Protein AF-A0A397UNJ3-F1 (afdb_monomer_lite)

Foldseek 3Di:
DDDFDDDDDPVVQLPFAQDQDPVNVVVCVVCQPDDDPVCVPVPPDDDPDDPDCDDSVNSSRVCRSHDHPHGGNDDDDDDFPPPPVPDDDDPVVVVVSVVSRVVVVVVD

Organism: NCBI:txid44941

InterPro domains:
  IPR013882 DNA endonuclease activator Ctp1, C-terminal [PF08573] (3-93)
  IPR033316 DNA endonuclease RBBP8-like [PTHR15107] (3-93)

pLDDT: mean 77.99, std 14.72, range [38.94, 93.69]

Radius of gyration: 21.42 Å; chains: 1; bounding box: 48×36×55 Å

Sequence (108 aa):
IRFNEVVRKQSERRQLQGEDCRDCRRFYEITGPMPIPDTFGLNRGHGHTNQEEQSAEALMEARLQLTSRHRSRYSRAPTPPGFWRVGFPTSQELAETNEQSLQYEKSR

Secondary structure (DSSP, 8-state):
---------HHHHHTSEE---HHHHHHHHHH-SPPPGGGTTT--S----------HHHHHHHHHHHH-S-EESSPPPPPPTTTT--S---HHHHHHHHHHHHHHHHT-

Structure (mmCIF, N/CA/C/O backbone):
data_AF-A0A397UNJ3-F1
#
_entry.id   AF-A0A397UNJ3-F1
#
loop_
_atom_site.group_PDB
_atom_site.id
_atom_site.type_symbol
_atom_site.label_atom_id
_atom_site.label_alt_id
_atom_site.label_comp_id
_atom_site.label_asym_id
_atom_site.label_entity_id
_atom_site.label_seq_id
_atom_site.pdbx_PDB_ins_code
_atom_site.Cartn_x
_atom_site.Cartn_y
_atom_site.Cartn_z
_atom_site.occupancy
_atom_site.B_iso_or_equiv
_atom_site.auth_seq_id
_atom_site.auth_comp_id
_atom_site.auth_asym_id
_atom_site.auth_atom_id
_atom_site.pdbx_PDB_model_num
ATOM 1 N N . ILE A 1 1 ? 1.539 12.584 12.362 1.00 56.19 1 ILE A N 1
ATOM 2 C CA . ILE A 1 1 ? 1.249 12.483 10.906 1.00 56.19 1 ILE A CA 1
ATOM 3 C C . ILE A 1 1 ? 2.567 12.674 10.167 1.00 56.19 1 ILE A C 1
ATOM 5 O O . ILE A 1 1 ? 3.235 13.663 10.432 1.00 56.19 1 ILE A O 1
ATOM 9 N N . ARG A 1 2 ? 3.003 11.713 9.339 1.00 66.94 2 ARG A N 1
ATOM 10 C CA . ARG A 1 2 ? 4.244 11.854 8.554 1.00 66.94 2 ARG A CA 1
ATOM 11 C C . ARG A 1 2 ? 3.899 12.463 7.198 1.00 66.94 2 ARG A C 1
ATOM 13 O O . ARG A 1 2 ? 2.957 12.005 6.554 1.00 66.94 2 ARG A O 1
ATOM 20 N N . PHE A 1 3 ? 4.629 13.494 6.792 1.00 77.50 3 PHE A N 1
ATOM 21 C CA . PHE A 1 3 ? 4.461 14.108 5.480 1.00 77.50 3 PHE A CA 1
ATOM 22 C C . PHE A 1 3 ? 4.955 13.152 4.388 1.00 77.50 3 PHE A C 1
ATOM 24 O O . PHE A 1 3 ? 6.079 12.658 4.457 1.00 77.50 3 PHE A O 1
ATOM 31 N N . ASN A 1 4 ? 4.113 12.898 3.387 1.00 76.62 4 ASN A N 1
ATOM 32 C CA . ASN A 1 4 ? 4.509 12.195 2.172 1.00 76.62 4 ASN A CA 1
ATOM 33 C C . ASN A 1 4 ? 4.687 13.220 1.054 1.00 76.62 4 ASN A C 1
ATOM 35 O O . ASN A 1 4 ? 3.714 13.752 0.524 1.00 76.62 4 ASN A O 1
ATOM 39 N N . GLU A 1 5 ? 5.942 13.485 0.709 1.00 85.44 5 GLU A N 1
ATOM 40 C CA . GLU A 1 5 ? 6.286 14.349 -0.413 1.00 85.44 5 GLU A CA 1
ATOM 41 C C . GLU A 1 5 ? 5.841 13.726 -1.742 1.00 85.44 5 GLU A C 1
ATOM 43 O O . GLU A 1 5 ? 5.988 12.523 -1.978 1.00 85.44 5 GLU A O 1
ATOM 48 N N . VAL A 1 6 ? 5.326 14.563 -2.642 1.00 88.50 6 VAL A N 1
ATOM 49 C CA . VAL A 1 6 ? 4.953 14.136 -3.990 1.00 88.50 6 VAL A CA 1
ATOM 50 C C . VAL A 1 6 ? 6.206 14.001 -4.855 1.00 88.50 6 VAL A C 1
ATOM 52 O O . VAL A 1 6 ? 6.780 14.993 -5.298 1.00 88.50 6 VAL A O 1
ATOM 55 N N . VAL A 1 7 ? 6.589 12.763 -5.169 1.00 90.06 7 VAL A N 1
ATOM 56 C CA . VAL A 1 7 ? 7.700 12.474 -6.087 1.00 90.06 7 VAL A CA 1
ATOM 57 C C . VAL A 1 7 ? 7.228 12.587 -7.535 1.00 90.06 7 VAL A C 1
ATOM 59 O O . VAL A 1 7 ? 6.409 11.790 -8.005 1.00 90.06 7 VAL A O 1
ATOM 62 N N . ARG A 1 8 ? 7.747 13.579 -8.266 1.00 88.81 8 ARG A N 1
ATOM 63 C CA . ARG A 1 8 ? 7.413 13.795 -9.685 1.00 88.81 8 ARG A CA 1
ATOM 64 C C . ARG A 1 8 ? 8.437 13.186 -10.635 1.00 88.81 8 ARG A C 1
ATOM 66 O O . ARG A 1 8 ? 8.034 12.641 -11.662 1.00 88.81 8 ARG A O 1
ATOM 73 N N . LYS A 1 9 ? 9.732 13.239 -10.303 1.00 93.19 9 LYS A N 1
ATOM 74 C CA . LYS A 1 9 ? 10.788 12.768 -11.208 1.00 93.19 9 LYS A CA 1
ATOM 75 C C . LYS A 1 9 ? 10.823 11.245 -11.288 1.00 93.19 9 LYS 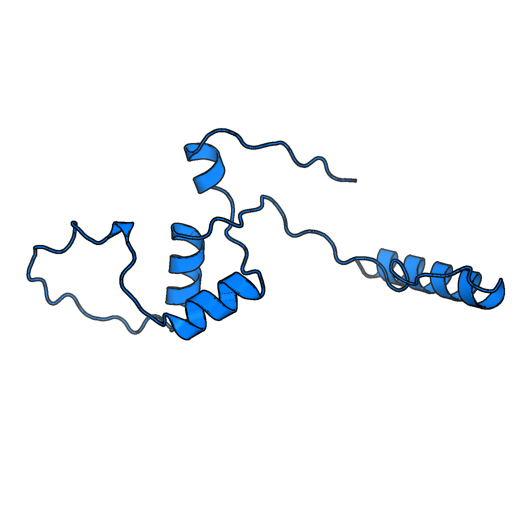A C 1
ATOM 77 O O . LYS A 1 9 ? 10.674 10.544 -10.289 1.00 93.19 9 LYS A O 1
ATOM 82 N N . GLN A 1 10 ? 11.056 10.732 -12.494 1.00 87.12 10 GLN A N 1
ATOM 83 C CA . GLN A 1 10 ? 11.099 9.293 -12.753 1.00 87.12 10 GLN A CA 1
ATOM 84 C C . GLN A 1 10 ? 12.279 8.606 -12.052 1.00 87.12 10 GLN A C 1
ATOM 86 O O . GLN A 1 10 ? 12.095 7.537 -11.478 1.00 87.12 10 GLN A O 1
ATOM 91 N N . SER A 1 11 ? 13.465 9.222 -12.062 1.00 91.00 11 SER A N 1
ATOM 92 C CA . SER A 1 11 ? 14.658 8.693 -11.387 1.00 91.00 11 SER A CA 1
ATOM 93 C C . SER A 1 11 ? 14.444 8.543 -9.879 1.00 91.00 11 SER A C 1
ATOM 95 O O . SER A 1 11 ? 14.741 7.494 -9.320 1.00 91.00 11 SER A O 1
ATOM 97 N N . GLU A 1 12 ? 13.846 9.553 -9.243 1.00 91.44 12 GLU A N 1
ATOM 98 C CA . GLU A 1 12 ? 13.486 9.540 -7.820 1.00 91.44 12 GLU A CA 1
ATOM 99 C C . GLU A 1 12 ? 12.397 8.494 -7.530 1.00 91.44 12 GLU A C 1
ATOM 101 O O . GLU A 1 12 ? 12.481 7.765 -6.547 1.00 91.44 12 GLU A O 1
ATOM 106 N N . ARG A 1 13 ? 11.396 8.354 -8.414 1.00 88.31 13 ARG A N 1
ATOM 107 C CA . ARG A 1 13 ? 10.348 7.330 -8.274 1.00 88.31 13 ARG A CA 1
ATOM 108 C C . ARG A 1 13 ? 10.914 5.912 -8.369 1.00 88.31 13 ARG A C 1
ATOM 110 O O . ARG A 1 13 ? 10.430 5.030 -7.670 1.00 88.31 13 ARG A O 1
ATOM 117 N N . ARG A 1 14 ? 11.924 5.681 -9.214 1.00 86.56 14 ARG A N 1
ATOM 118 C CA . ARG A 1 14 ? 12.555 4.361 -9.400 1.00 86.56 14 ARG A CA 1
ATOM 119 C C . ARG A 1 14 ? 13.306 3.878 -8.153 1.00 86.56 14 ARG A C 1
ATOM 121 O O . ARG A 1 14 ? 13.463 2.677 -7.987 1.00 86.56 14 ARG A O 1
ATOM 128 N N . GLN A 1 15 ? 13.734 4.795 -7.287 1.00 89.81 15 GLN A N 1
ATOM 129 C CA . GLN A 1 15 ? 14.386 4.478 -6.010 1.00 89.81 15 GLN A CA 1
ATOM 130 C C . GLN A 1 15 ? 13.387 4.079 -4.911 1.00 89.81 15 GLN A C 1
ATOM 132 O O . GLN A 1 15 ? 13.794 3.576 -3.869 1.00 89.81 15 GLN A O 1
ATOM 137 N N . LEU A 1 16 ? 12.087 4.317 -5.119 1.00 90.69 16 LEU A N 1
ATOM 138 C CA . LEU A 1 16 ? 11.048 3.944 -4.164 1.00 90.69 16 LEU A CA 1
ATOM 139 C C . LEU A 1 16 ? 10.776 2.442 -4.208 1.00 90.69 16 LEU A C 1
ATOM 141 O O . LEU A 1 16 ? 10.730 1.851 -5.293 1.00 90.69 16 LEU A O 1
ATOM 145 N N . GLN A 1 17 ? 10.515 1.874 -3.031 1.00 90.00 17 GLN A N 1
ATOM 146 C CA . GLN A 1 17 ? 10.179 0.465 -2.882 1.00 90.00 17 GLN A CA 1
ATOM 147 C C . GLN A 1 17 ? 8.828 0.169 -3.531 1.00 90.00 17 GLN A C 1
ATOM 149 O O . GLN A 1 17 ? 7.859 0.909 -3.339 1.00 90.00 17 GLN A O 1
ATOM 154 N N . GLY A 1 18 ? 8.787 -0.889 -4.335 1.00 88.38 18 GLY A N 1
ATOM 155 C CA . GLY A 1 18 ? 7.575 -1.452 -4.899 1.00 88.38 18 GLY A CA 1
ATOM 156 C C . GLY A 1 18 ? 6.791 -2.182 -3.819 1.00 88.38 18 GLY A C 1
ATOM 157 O O . GLY A 1 18 ? 7.338 -3.023 -3.119 1.00 88.38 18 GLY A O 1
ATOM 158 N N . GLU A 1 19 ? 5.509 -1.864 -3.694 1.00 85.50 19 GLU A N 1
ATOM 159 C CA . GLU A 1 19 ? 4.593 -2.564 -2.793 1.00 85.50 19 GLU A CA 1
ATOM 160 C C . GLU A 1 19 ? 3.678 -3.485 -3.605 1.00 85.50 19 GLU A C 1
ATOM 162 O O . GLU A 1 19 ? 3.250 -3.142 -4.717 1.00 85.50 19 GLU A O 1
ATOM 167 N N . ASP A 1 20 ? 3.349 -4.649 -3.049 1.00 83.75 20 ASP A N 1
ATOM 168 C CA . ASP A 1 20 ? 2.430 -5.609 -3.641 1.00 83.75 20 ASP A CA 1
ATOM 169 C C . ASP A 1 20 ? 1.004 -5.395 -3.104 1.00 83.75 20 ASP A C 1
ATOM 171 O O . ASP A 1 20 ? 0.586 -5.898 -2.065 1.00 83.75 20 ASP A O 1
ATOM 175 N N . CYS A 1 21 ? 0.188 -4.636 -3.837 1.00 85.12 21 CYS A N 1
ATOM 176 C CA . CYS A 1 21 ? -1.247 -4.641 -3.556 1.00 85.12 21 CYS A CA 1
ATOM 177 C C . CYS A 1 21 ? -1.874 -5.981 -3.986 1.00 85.12 21 CYS A C 1
ATOM 179 O O . CYS A 1 21 ? -1.311 -6.706 -4.812 1.00 85.12 21 CYS A O 1
ATOM 181 N N . ARG A 1 22 ? -3.080 -6.286 -3.485 1.00 86.06 22 ARG A N 1
ATOM 182 C CA . ARG A 1 22 ? -3.836 -7.507 -3.832 1.00 86.06 22 ARG A CA 1
ATOM 183 C C . ARG A 1 22 ? -3.879 -7.774 -5.342 1.00 86.06 22 ARG A C 1
ATOM 185 O O . ARG A 1 22 ? -3.695 -8.908 -5.775 1.00 86.06 22 ARG A O 1
ATOM 192 N N . ASP A 1 23 ? -4.100 -6.730 -6.136 1.00 83.75 23 ASP A N 1
ATOM 193 C CA . ASP A 1 23 ? -4.238 -6.855 -7.587 1.00 83.75 23 ASP A CA 1
ATOM 194 C C . ASP A 1 23 ? -2.877 -7.050 -8.276 1.00 83.75 23 ASP A C 1
ATOM 196 O O . ASP A 1 23 ? -2.773 -7.828 -9.223 1.00 83.75 23 ASP A O 1
ATOM 200 N N . CYS A 1 24 ? -1.813 -6.411 -7.770 1.00 82.12 24 CYS A N 1
ATOM 201 C CA . CYS A 1 24 ? -0.443 -6.646 -8.233 1.00 82.12 24 CYS A CA 1
ATOM 202 C C . CYS A 1 24 ? 0.002 -8.078 -7.954 1.00 82.12 24 CYS A C 1
ATOM 204 O O . CYS A 1 24 ? 0.556 -8.718 -8.842 1.00 82.12 24 CYS A O 1
ATOM 206 N N . ARG A 1 25 ? -0.274 -8.595 -6.754 1.00 84.50 25 ARG A N 1
ATOM 207 C CA . ARG A 1 25 ? 0.052 -9.976 -6.394 1.00 84.50 25 ARG A CA 1
ATOM 208 C C . ARG A 1 25 ? -0.637 -10.964 -7.331 1.00 84.50 25 ARG A C 1
ATOM 210 O O . ARG A 1 25 ? 0.039 -11.761 -7.971 1.00 84.50 25 ARG A O 1
ATOM 217 N N . ARG A 1 26 ? -1.953 -10.814 -7.519 1.00 86.00 26 ARG A N 1
ATOM 218 C CA . ARG A 1 26 ? -2.731 -11.637 -8.456 1.00 86.00 26 ARG A CA 1
ATOM 219 C C . ARG A 1 26 ? -2.183 -11.570 -9.884 1.00 86.00 26 ARG A C 1
ATOM 221 O O . ARG A 1 26 ? -2.148 -12.578 -10.582 1.00 86.00 26 ARG A O 1
ATOM 228 N N . PHE A 1 27 ? -1.761 -10.391 -10.335 1.00 82.69 27 PHE A N 1
ATOM 229 C CA . PHE A 1 27 ? -1.140 -10.234 -11.648 1.00 82.69 27 PHE A CA 1
ATOM 230 C C . PHE A 1 27 ? 0.158 -11.045 -11.766 1.00 82.69 27 PHE A C 1
ATOM 232 O O . PHE A 1 27 ? 0.338 -11.753 -12.757 1.00 82.69 27 PHE A O 1
ATOM 239 N N . TYR A 1 28 ? 1.044 -10.986 -10.769 1.00 79.50 28 TYR A N 1
ATOM 240 C CA . TYR A 1 28 ? 2.296 -11.747 -10.787 1.00 79.50 28 TYR A CA 1
ATOM 241 C C . TYR A 1 28 ? 2.073 -13.258 -10.649 1.00 79.50 28 TYR A C 1
ATOM 243 O O . TYR A 1 28 ? 2.737 -14.022 -11.341 1.00 79.50 28 TYR A O 1
ATOM 251 N N . GLU A 1 29 ? 1.094 -13.692 -9.854 1.00 82.69 29 GLU A N 1
ATOM 252 C CA . GLU A 1 29 ? 0.694 -15.104 -9.752 1.00 82.69 29 GLU A CA 1
ATOM 253 C C . GLU A 1 29 ? 0.195 -15.656 -11.097 1.00 82.69 29 GLU A C 1
ATOM 255 O O . GLU A 1 29 ? 0.639 -16.714 -11.535 1.00 82.69 29 GLU A O 1
ATOM 260 N N . ILE A 1 30 ? -0.698 -14.927 -11.781 1.00 84.31 30 ILE A N 1
ATOM 261 C CA . ILE A 1 30 ? -1.268 -15.358 -13.070 1.00 84.31 30 ILE A CA 1
ATOM 262 C C . ILE A 1 30 ? -0.215 -15.334 -14.180 1.00 84.31 30 ILE A C 1
ATOM 264 O O . ILE A 1 30 ? -0.197 -16.210 -15.042 1.00 84.31 30 ILE A O 1
ATOM 268 N N . THR A 1 31 ? 0.640 -14.312 -14.196 1.00 77.69 31 THR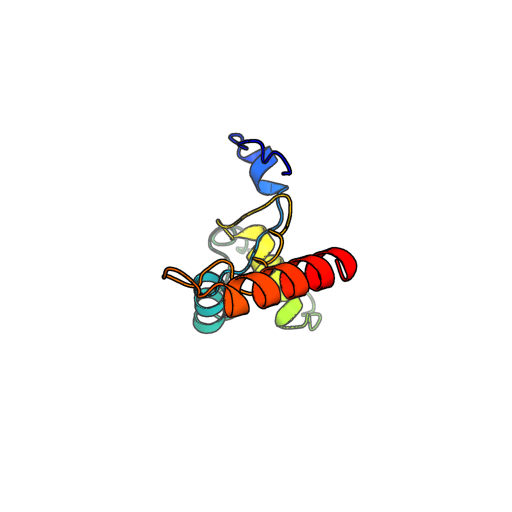 A N 1
ATOM 269 C CA . THR A 1 31 ? 1.674 -14.184 -15.232 1.00 77.69 31 THR A CA 1
ATOM 270 C C . THR A 1 31 ? 2.873 -15.096 -14.980 1.00 77.69 31 THR A C 1
ATOM 272 O O . THR A 1 31 ? 3.616 -15.379 -15.918 1.00 77.69 31 THR A O 1
ATOM 275 N N . GLY A 1 32 ? 3.072 -15.586 -13.754 1.00 69.00 32 GLY A N 1
ATOM 276 C CA . GLY A 1 32 ? 4.219 -16.416 -13.399 1.00 69.00 32 GLY A CA 1
ATOM 277 C C . GLY A 1 32 ? 5.559 -15.751 -13.767 1.00 69.00 32 GLY A C 1
ATOM 278 O O . GLY A 1 32 ? 5.666 -14.518 -13.830 1.00 69.00 32 GLY A O 1
ATOM 279 N N . PRO A 1 33 ? 6.611 -16.532 -14.064 1.00 68.19 33 PRO A N 1
ATOM 280 C CA . PRO A 1 33 ? 7.899 -16.013 -14.516 1.00 68.19 33 PRO A CA 1
ATOM 281 C C . PRO A 1 33 ? 7.861 -15.618 -16.007 1.00 68.19 33 PRO A C 1
ATOM 283 O O . PRO A 1 33 ? 8.660 -16.081 -16.813 1.00 68.19 33 PRO A O 1
ATOM 286 N N . MET A 1 34 ? 6.927 -14.756 -16.417 1.00 62.53 34 MET A N 1
ATOM 287 C CA . MET A 1 34 ? 6.974 -14.154 -17.756 1.00 62.53 34 MET A CA 1
ATOM 288 C C . MET A 1 34 ? 8.174 -13.200 -17.882 1.00 62.53 34 MET A C 1
ATOM 290 O O . MET A 1 34 ? 8.412 -12.427 -16.952 1.00 62.53 34 MET A O 1
ATOM 294 N N . PRO A 1 35 ? 8.891 -13.159 -19.015 1.00 61.41 35 PRO A N 1
ATOM 295 C CA . PRO A 1 35 ? 9.949 -12.176 -19.223 1.00 61.41 35 PRO A CA 1
ATOM 296 C C . PRO A 1 35 ? 9.393 -10.746 -19.109 1.00 61.41 35 PRO A C 1
ATOM 298 O O . PRO A 1 35 ? 8.260 -10.458 -19.504 1.00 61.41 35 PRO A O 1
ATOM 301 N N . ILE A 1 36 ? 10.169 -9.853 -18.500 1.00 60.53 36 ILE A N 1
ATOM 302 C CA . ILE A 1 36 ? 9.773 -8.463 -18.251 1.00 60.53 36 ILE A CA 1
ATOM 303 C C . ILE A 1 36 ? 9.727 -7.707 -19.595 1.00 60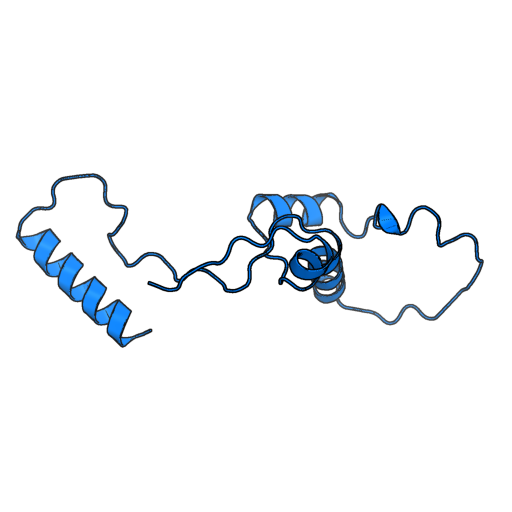.53 36 ILE A C 1
ATOM 305 O O . ILE A 1 36 ? 10.664 -7.838 -20.373 1.00 60.53 36 ILE A O 1
ATOM 309 N N . PRO A 1 37 ? 8.696 -6.887 -19.887 1.00 53.78 37 PRO A N 1
ATOM 310 C CA . PRO A 1 37 ? 8.618 -6.074 -21.110 1.00 53.78 37 PRO A CA 1
ATOM 311 C C . PRO A 1 37 ? 9.904 -5.293 -21.424 1.00 53.78 37 PRO A C 1
ATOM 313 O O . PRO A 1 37 ? 10.349 -5.262 -22.563 1.00 53.78 37 PRO A O 1
ATOM 316 N N . ASP A 1 38 ? 10.559 -4.744 -20.401 1.00 54.62 38 ASP A N 1
ATOM 317 C CA . ASP A 1 38 ? 11.804 -3.979 -20.543 1.00 54.62 38 ASP A CA 1
ATOM 318 C C . ASP A 1 38 ? 13.015 -4.836 -20.972 1.00 54.62 38 ASP A C 1
ATOM 320 O O . ASP A 1 38 ? 14.038 -4.293 -21.385 1.00 54.62 38 ASP A O 1
ATOM 324 N N . THR A 1 39 ? 12.919 -6.171 -20.901 1.00 54.69 39 THR A N 1
ATOM 325 C CA . THR A 1 39 ? 13.931 -7.104 -21.425 1.00 54.69 39 THR A CA 1
ATOM 326 C C . THR A 1 39 ? 13.596 -7.632 -22.824 1.00 54.69 39 THR A C 1
ATOM 328 O O . THR A 1 39 ? 14.435 -8.318 -23.421 1.00 54.69 39 THR A O 1
ATOM 331 N N . PHE A 1 40 ? 12.439 -7.273 -23.404 1.00 50.88 40 PHE A N 1
ATOM 332 C CA . PHE A 1 40 ? 12.108 -7.557 -24.807 1.00 50.88 40 PHE A CA 1
ATOM 333 C C . PHE A 1 40 ? 12.974 -6.693 -25.737 1.00 50.88 40 PHE A C 1
ATOM 335 O O . PHE A 1 40 ? 12.562 -5.657 -26.249 1.00 50.88 40 PHE A O 1
ATOM 342 N N . GLY A 1 41 ? 14.216 -7.129 -25.939 1.00 51.25 41 GLY A N 1
ATOM 343 C CA . GLY A 1 41 ? 15.185 -6.471 -26.815 1.00 51.25 41 GLY A CA 1
ATOM 344 C C . GLY A 1 41 ? 16.643 -6.657 -26.401 1.00 51.25 41 GLY A C 1
ATOM 345 O O . GLY A 1 41 ? 17.521 -6.492 -27.241 1.00 51.25 41 GLY A O 1
ATOM 346 N N . LEU A 1 42 ? 16.909 -7.048 -25.149 1.00 49.69 42 LEU A N 1
ATOM 347 C CA . LEU A 1 42 ? 18.275 -7.242 -24.635 1.00 49.69 42 LEU A CA 1
ATOM 348 C C . LEU A 1 42 ? 18.782 -8.689 -24.768 1.00 49.69 42 LEU A C 1
ATOM 350 O O . LEU A 1 42 ? 19.986 -8.911 -24.741 1.00 49.69 42 LEU A O 1
ATOM 354 N N . ASN A 1 43 ? 17.896 -9.660 -25.015 1.00 47.84 43 ASN A N 1
ATOM 355 C CA . ASN A 1 43 ? 18.269 -11.061 -25.239 1.00 47.84 43 ASN A CA 1
ATOM 356 C C . ASN A 1 43 ? 18.197 -11.442 -26.727 1.00 47.84 43 ASN A C 1
ATOM 358 O O . ASN A 1 43 ? 17.368 -12.245 -27.149 1.00 47.84 43 ASN A O 1
ATOM 362 N N . ARG A 1 44 ? 19.106 -10.885 -27.536 1.00 42.22 44 ARG A N 1
ATOM 363 C CA . ARG A 1 44 ? 19.610 -11.558 -28.749 1.00 42.22 44 ARG A CA 1
ATOM 364 C C . ARG A 1 44 ? 21.064 -11.954 -28.513 1.00 42.22 44 ARG A C 1
ATOM 366 O O . ARG A 1 44 ? 21.976 -11.409 -29.119 1.00 42.22 44 ARG A O 1
ATOM 373 N N . GLY A 1 45 ? 21.275 -12.882 -27.593 1.00 38.94 45 GLY A N 1
ATOM 374 C CA . GLY A 1 45 ? 22.584 -13.461 -27.333 1.00 38.94 45 GLY A CA 1
ATOM 375 C C . GLY A 1 45 ? 22.403 -14.846 -26.745 1.00 38.94 45 GLY A C 1
ATOM 376 O O . GLY A 1 45 ? 21.887 -14.984 -25.642 1.00 38.94 45 GLY A O 1
ATOM 377 N N . HIS A 1 46 ? 22.774 -15.869 -27.509 1.00 45.12 46 HIS A N 1
ATOM 378 C CA . HIS A 1 46 ? 22.990 -17.213 -26.990 1.00 45.12 46 HIS A CA 1
ATOM 379 C C . HIS A 1 46 ? 24.014 -17.150 -25.852 1.00 45.12 46 HIS A C 1
ATOM 381 O O . HIS A 1 46 ? 25.175 -16.822 -26.080 1.00 45.12 46 HIS A O 1
ATOM 387 N N . GLY A 1 47 ? 23.578 -17.484 -24.643 1.00 40.56 47 GLY A N 1
ATOM 388 C CA . GLY A 1 47 ? 24.438 -17.630 -23.481 1.00 40.56 47 GLY A CA 1
ATOM 389 C C . GLY A 1 47 ? 23.751 -18.530 -22.471 1.00 40.56 47 GLY A C 1
ATOM 390 O O . GLY A 1 47 ? 22.932 -18.071 -21.685 1.00 40.56 47 GLY A O 1
ATOM 391 N N . HIS A 1 48 ? 24.065 -19.824 -22.518 1.00 46.59 48 HIS A N 1
ATOM 392 C CA . HIS A 1 48 ? 23.851 -20.721 -21.388 1.00 46.59 48 HIS A CA 1
ATOM 393 C C . HIS A 1 48 ? 24.696 -20.198 -20.222 1.00 46.59 48 HIS A C 1
ATOM 395 O O . HIS A 1 48 ? 25.889 -20.477 -20.149 1.00 46.59 48 HIS A O 1
ATOM 401 N N . THR A 1 49 ? 24.106 -19.406 -19.333 1.00 44.91 49 THR A N 1
ATOM 402 C CA . THR A 1 49 ? 24.734 -19.049 -18.060 1.00 44.91 49 THR A CA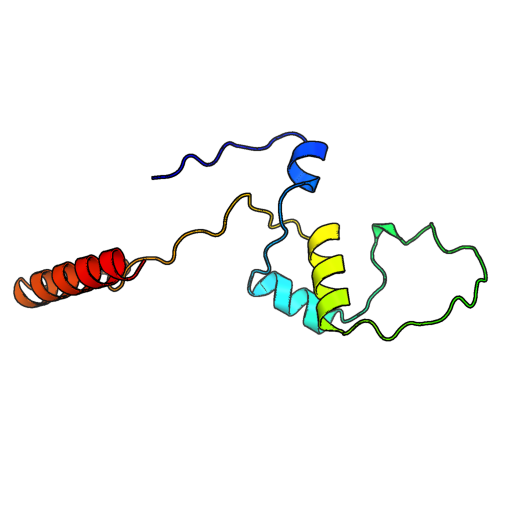 1
ATOM 403 C C . THR A 1 49 ? 23.912 -19.670 -16.945 1.00 44.91 49 THR A C 1
ATOM 405 O O . THR A 1 49 ? 22.691 -19.524 -16.926 1.00 44.91 49 THR A O 1
ATOM 408 N N . ASN A 1 50 ? 24.605 -20.415 -16.087 1.00 46.03 50 ASN A N 1
ATOM 409 C CA . ASN A 1 50 ? 24.098 -21.239 -14.994 1.00 46.03 50 ASN A CA 1
ATOM 410 C C . ASN A 1 50 ? 22.852 -20.646 -14.318 1.00 46.03 50 ASN A C 1
ATOM 412 O O . ASN A 1 50 ? 22.905 -19.558 -13.749 1.00 46.03 50 ASN A O 1
ATOM 416 N N . GLN A 1 51 ? 21.733 -21.370 -14.406 1.00 49.31 51 GLN A N 1
ATOM 417 C CA . GLN A 1 51 ? 20.518 -21.076 -13.653 1.00 49.31 51 GLN A CA 1
ATOM 418 C C . GLN A 1 51 ? 20.785 -21.421 -12.189 1.00 49.31 51 GLN A C 1
ATOM 420 O O . GLN A 1 51 ? 20.578 -22.548 -11.754 1.00 49.31 51 GLN A O 1
ATOM 425 N N . GLU A 1 52 ? 21.310 -20.458 -11.443 1.00 51.78 52 GLU A N 1
ATOM 426 C CA . GLU A 1 52 ? 21.227 -20.490 -9.991 1.00 51.78 52 GLU A CA 1
ATOM 427 C C . GLU A 1 52 ? 19.739 -20.456 -9.619 1.00 51.78 52 GLU A C 1
ATOM 429 O O . GLU A 1 52 ? 18.999 -19.581 -10.077 1.00 51.78 52 GLU A O 1
ATOM 434 N N . GLU A 1 53 ? 19.298 -21.449 -8.846 1.00 58.09 53 GLU A N 1
ATOM 435 C CA . GLU A 1 53 ? 17.932 -21.616 -8.345 1.00 58.09 53 GLU A CA 1
ATOM 436 C C . GLU A 1 53 ? 17.566 -20.462 -7.395 1.00 58.09 53 GLU A C 1
ATOM 438 O O . GLU A 1 53 ? 17.536 -20.603 -6.174 1.00 58.09 53 GLU A O 1
ATOM 443 N N . GLN A 1 54 ? 17.316 -19.273 -7.941 1.00 60.94 54 GLN A N 1
ATOM 444 C CA . GLN A 1 54 ? 16.716 -18.189 -7.177 1.00 60.94 54 GLN A CA 1
ATOM 445 C C . GLN A 1 54 ? 15.292 -18.610 -6.821 1.00 60.94 54 GLN A C 1
ATOM 447 O O . GLN A 1 54 ? 14.528 -19.041 -7.691 1.00 60.94 54 GLN A O 1
ATOM 452 N N . SER A 1 55 ? 14.936 -18.506 -5.537 1.00 74.62 55 SER A N 1
ATOM 453 C CA . SER A 1 55 ? 13.592 -18.855 -5.084 1.00 74.62 55 SER A CA 1
ATOM 454 C C . SER A 1 55 ? 12.554 -18.060 -5.883 1.00 74.62 55 SER A C 1
ATOM 456 O O . SER A 1 55 ? 12.773 -16.899 -6.246 1.00 74.62 55 SER A O 1
ATOM 458 N N . ALA A 1 56 ? 11.404 -18.678 -6.166 1.00 73.75 56 ALA A N 1
ATOM 459 C CA . ALA A 1 56 ? 10.317 -18.019 -6.891 1.00 73.75 56 ALA A CA 1
ATOM 460 C C . ALA A 1 56 ? 9.938 -16.669 -6.250 1.00 73.75 56 ALA A C 1
ATOM 462 O O . ALA A 1 56 ? 9.605 -15.715 -6.946 1.00 73.75 56 ALA A O 1
ATOM 463 N N . GLU A 1 57 ? 10.058 -16.577 -4.926 1.00 77.88 57 GLU A N 1
ATOM 464 C CA . GLU A 1 57 ? 9.838 -15.374 -4.125 1.00 77.88 57 GLU A CA 1
ATOM 465 C C . GLU A 1 57 ? 10.843 -14.261 -4.440 1.00 77.88 57 GLU A C 1
ATOM 467 O O . GLU A 1 57 ? 10.429 -13.136 -4.713 1.00 77.88 57 GLU A O 1
ATOM 472 N N . ALA A 1 58 ? 12.142 -14.570 -4.496 1.00 81.31 58 ALA A N 1
ATOM 473 C CA . ALA A 1 58 ? 13.179 -13.592 -4.827 1.00 81.31 58 ALA A CA 1
ATOM 474 C C . ALA A 1 58 ? 13.021 -13.053 -6.259 1.00 81.31 58 ALA A C 1
ATOM 476 O O . ALA A 1 58 ? 13.171 -11.854 -6.505 1.00 81.31 58 ALA A O 1
ATOM 477 N N . LEU A 1 59 ? 12.649 -13.921 -7.207 1.00 78.75 59 LEU A N 1
ATOM 478 C CA . LEU A 1 59 ? 12.339 -13.513 -8.580 1.00 78.75 59 LEU A CA 1
ATOM 479 C C . LEU A 1 59 ? 11.103 -12.604 -8.639 1.00 78.75 59 LEU A C 1
ATOM 481 O O . LEU A 1 59 ? 11.095 -11.614 -9.377 1.00 78.75 59 LEU A O 1
ATOM 485 N N . MET A 1 60 ? 10.066 -12.913 -7.854 1.00 78.75 60 MET A N 1
ATOM 486 C CA . MET A 1 60 ? 8.870 -12.075 -7.739 1.00 78.75 60 MET A CA 1
ATOM 487 C C . MET A 1 60 ? 9.188 -10.710 -7.123 1.00 78.75 60 MET A C 1
ATOM 489 O O . MET A 1 60 ? 8.712 -9.697 -7.634 1.00 78.75 60 MET A O 1
ATOM 493 N N . GLU A 1 61 ? 10.020 -10.656 -6.085 1.00 82.88 61 GLU A N 1
ATOM 494 C CA . GLU A 1 61 ? 10.430 -9.406 -5.440 1.00 82.88 61 GLU A CA 1
ATOM 495 C C . GLU A 1 61 ? 11.286 -8.536 -6.372 1.00 82.88 61 GLU A C 1
ATOM 497 O O . GLU A 1 61 ? 11.012 -7.345 -6.550 1.00 82.88 61 GLU A O 1
ATOM 502 N N . ALA A 1 62 ? 12.262 -9.131 -7.063 1.00 83.44 62 ALA A N 1
ATOM 503 C CA . ALA A 1 62 ? 13.058 -8.429 -8.067 1.00 83.44 62 ALA A CA 1
ATOM 504 C C . ALA A 1 62 ? 12.168 -7.858 -9.183 1.00 83.44 62 ALA A C 1
ATOM 506 O O . ALA A 1 62 ? 12.315 -6.700 -9.590 1.00 83.44 62 ALA A O 1
ATOM 507 N N . ARG A 1 63 ? 11.186 -8.642 -9.644 1.00 80.25 63 ARG A N 1
ATOM 508 C CA . ARG A 1 63 ? 10.202 -8.194 -10.632 1.00 80.25 63 ARG A CA 1
ATOM 509 C C . ARG A 1 63 ? 9.346 -7.050 -10.098 1.00 80.25 63 ARG A C 1
ATOM 511 O O . ARG A 1 63 ? 9.194 -6.045 -10.792 1.00 80.25 63 ARG A O 1
ATOM 518 N N . LEU A 1 64 ? 8.828 -7.169 -8.877 1.00 84.38 64 LEU A N 1
ATOM 519 C CA . LEU A 1 64 ? 8.046 -6.128 -8.211 1.00 84.38 64 LEU A CA 1
ATOM 520 C C . LEU A 1 64 ? 8.826 -4.810 -8.192 1.00 84.38 64 LEU A C 1
ATOM 522 O O . LEU A 1 64 ? 8.301 -3.771 -8.603 1.00 84.38 64 LEU A O 1
ATOM 526 N N . GLN A 1 65 ? 10.100 -4.863 -7.812 1.00 86.06 65 GLN A N 1
ATOM 527 C CA . GLN A 1 65 ? 10.936 -3.677 -7.702 1.00 86.06 65 GLN A CA 1
ATOM 528 C C . GLN A 1 65 ? 11.281 -3.036 -9.048 1.00 86.06 65 GLN A C 1
ATOM 530 O O . GLN A 1 65 ? 11.515 -1.825 -9.117 1.00 86.06 65 GLN A O 1
ATOM 535 N N . LEU A 1 66 ? 11.275 -3.807 -10.134 1.00 82.25 66 LEU A N 1
ATOM 536 C CA . LEU A 1 66 ? 11.500 -3.302 -11.485 1.00 82.25 66 LEU A CA 1
ATOM 537 C C . LEU A 1 66 ? 10.219 -2.727 -12.097 1.00 82.25 66 LEU A C 1
ATOM 539 O O . LEU A 1 66 ? 10.212 -1.573 -12.527 1.00 82.25 66 LEU A O 1
ATOM 543 N N . THR A 1 67 ? 9.124 -3.490 -12.093 1.00 80.19 67 THR A N 1
ATOM 544 C CA . THR A 1 67 ? 7.941 -3.188 -12.914 1.00 80.19 67 THR A CA 1
ATOM 545 C C . THR A 1 67 ? 6.783 -2.546 -12.161 1.00 80.19 67 THR A C 1
ATOM 547 O O . THR A 1 67 ? 5.875 -2.009 -12.798 1.00 80.19 67 THR A O 1
ATOM 550 N N . SER A 1 68 ? 6.763 -2.585 -10.823 1.00 85.44 68 SER A N 1
ATOM 551 C CA . SER A 1 68 ? 5.600 -2.093 -10.077 1.00 85.44 68 SER A CA 1
ATOM 552 C C . SER A 1 68 ? 5.388 -0.588 -10.256 1.00 85.44 68 SER A C 1
ATOM 554 O O . SER A 1 68 ? 6.312 0.229 -10.143 1.00 85.44 68 SER A O 1
ATOM 556 N N . ARG A 1 69 ? 4.124 -0.217 -10.495 1.00 84.94 69 ARG A N 1
ATOM 557 C CA . ARG A 1 69 ? 3.651 1.177 -10.479 1.00 84.94 69 ARG A CA 1
ATOM 558 C C . ARG A 1 69 ? 3.283 1.638 -9.069 1.00 84.94 69 ARG A C 1
ATOM 560 O O . ARG A 1 69 ? 3.285 2.842 -8.812 1.00 84.94 69 ARG A O 1
ATOM 567 N N . HIS A 1 70 ? 2.980 0.704 -8.170 1.00 88.69 70 HIS A N 1
ATOM 568 C CA . HIS A 1 70 ? 2.706 0.990 -6.768 1.00 88.69 70 HIS A CA 1
ATOM 569 C C . HIS A 1 70 ? 4.029 1.050 -6.027 1.00 88.69 70 HIS A C 1
ATOM 571 O O . HIS A 1 70 ? 4.666 0.029 -5.786 1.00 88.69 70 HIS A O 1
ATOM 577 N N . ARG A 1 71 ? 4.461 2.275 -5.732 1.00 89.00 71 ARG A N 1
ATOM 578 C CA . ARG A 1 71 ? 5.699 2.527 -5.011 1.00 89.00 71 ARG A CA 1
ATOM 579 C C . ARG A 1 71 ? 5.462 3.499 -3.878 1.00 89.00 71 ARG A C 1
ATOM 581 O O . ARG A 1 71 ? 4.752 4.493 -4.059 1.00 89.00 71 ARG A O 1
ATOM 588 N N . SER A 1 72 ? 6.094 3.242 -2.745 1.00 87.06 72 SER A N 1
ATOM 589 C CA . SER A 1 72 ? 6.011 4.095 -1.567 1.00 87.06 72 SER A CA 1
ATOM 590 C C . SER A 1 72 ? 7.407 4.318 -0.974 1.00 87.06 72 SER A C 1
ATOM 592 O O . SER A 1 72 ? 8.347 3.563 -1.219 1.00 87.06 72 SER A O 1
ATOM 594 N N . ARG A 1 73 ? 7.566 5.411 -0.218 1.00 87.56 73 ARG A N 1
ATOM 595 C CA . ARG A 1 73 ? 8.760 5.612 0.623 1.00 87.56 73 ARG A CA 1
ATOM 596 C C . ARG A 1 73 ? 8.673 4.806 1.918 1.00 87.56 73 ARG A C 1
ATOM 598 O O . ARG A 1 73 ? 9.697 4.424 2.468 1.00 87.56 73 ARG A O 1
ATOM 605 N N . TYR A 1 74 ? 7.457 4.608 2.416 1.00 84.00 74 TYR A N 1
ATOM 606 C CA . TYR A 1 74 ? 7.180 4.023 3.718 1.00 84.00 74 TYR A CA 1
ATOM 607 C C . TYR A 1 74 ? 5.848 3.285 3.657 1.00 84.00 74 TYR A C 1
ATOM 609 O O . TYR A 1 74 ? 4.865 3.837 3.147 1.00 84.00 74 TYR A O 1
ATOM 617 N N . SER A 1 75 ? 5.790 2.107 4.276 1.00 79.06 75 SER A N 1
ATOM 618 C CA . SER A 1 75 ? 4.532 1.409 4.511 1.00 79.06 75 SER A CA 1
ATOM 619 C C . SER A 1 75 ? 3.619 2.267 5.385 1.00 79.06 75 SER A C 1
ATOM 621 O O . SER A 1 75 ? 4.038 2.833 6.405 1.00 79.06 75 SER A O 1
ATOM 623 N N . ARG A 1 76 ? 2.346 2.373 5.005 1.00 77.81 76 ARG A N 1
ATOM 624 C CA . ARG A 1 76 ? 1.357 3.061 5.839 1.00 77.81 76 ARG A CA 1
ATOM 625 C C . ARG A 1 76 ? 1.145 2.263 7.120 1.00 77.81 76 ARG A C 1
ATOM 627 O O . ARG A 1 76 ? 1.080 1.039 7.088 1.00 77.81 76 ARG A O 1
ATOM 634 N N . ALA A 1 77 ? 1.029 2.966 8.243 1.00 81.25 77 ALA A N 1
ATOM 635 C CA . ALA A 1 77 ? 0.637 2.308 9.478 1.00 81.25 77 ALA A CA 1
ATOM 636 C C . ALA A 1 77 ? -0.765 1.696 9.312 1.00 81.25 77 ALA A C 1
ATOM 638 O O . ALA A 1 77 ? -1.599 2.312 8.635 1.00 81.25 77 ALA A O 1
ATOM 639 N N . PRO A 1 78 ? -1.036 0.531 9.923 1.00 81.44 78 PRO A N 1
ATOM 640 C CA . PRO A 1 78 ? -2.376 -0.028 9.929 1.00 81.44 78 PRO A CA 1
ATOM 641 C C . PRO A 1 78 ? -3.350 0.972 10.549 1.00 81.44 78 PRO A C 1
ATOM 643 O O . PRO A 1 78 ? -2.987 1.774 11.416 1.00 81.44 78 PRO A O 1
ATOM 646 N N . THR A 1 79 ? -4.597 0.939 10.095 1.00 83.69 79 THR A N 1
ATOM 647 C CA . THR A 1 79 ? -5.648 1.714 10.749 1.00 83.69 79 THR A CA 1
ATOM 648 C C . THR A 1 79 ? -5.917 1.127 12.134 1.00 83.69 79 THR A C 1
ATOM 650 O O . THR A 1 79 ? -6.038 -0.097 12.230 1.00 83.69 79 THR 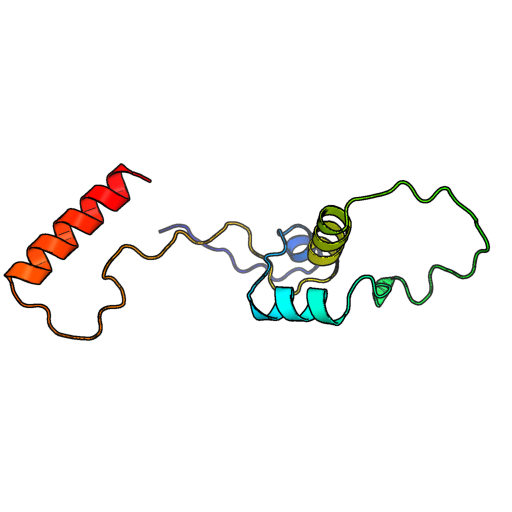A O 1
ATOM 653 N N . PRO A 1 80 ? -6.020 1.961 13.185 1.00 86.19 80 PRO A N 1
ATOM 654 C CA . PRO A 1 80 ? -6.356 1.494 14.526 1.00 86.19 80 PRO A CA 1
ATOM 655 C C . PRO A 1 80 ? -7.663 0.681 14.556 1.00 86.19 80 PRO A C 1
ATOM 657 O O . PRO A 1 80 ? -8.535 0.884 13.696 1.00 86.19 80 PRO A O 1
ATOM 660 N N . PRO A 1 81 ? -7.826 -0.225 15.537 1.00 84.88 81 PRO A N 1
ATOM 661 C CA . PRO A 1 81 ? -9.059 -0.990 15.699 1.00 84.88 81 PRO A CA 1
ATOM 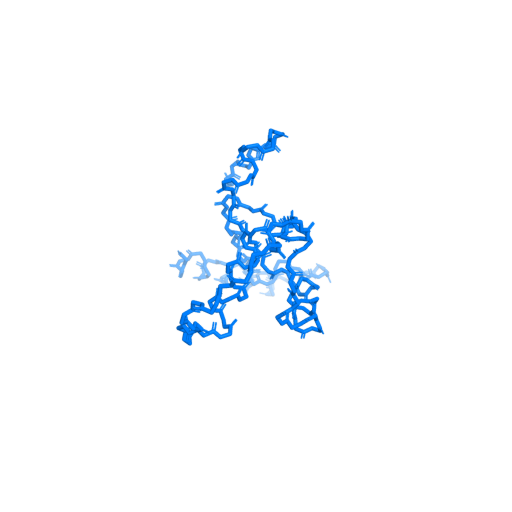662 C C . PRO A 1 81 ? -10.268 -0.053 15.847 1.00 84.88 81 PRO A C 1
ATOM 664 O O . PRO A 1 81 ? -10.192 0.983 16.499 1.00 84.88 81 PRO A O 1
ATOM 667 N N . GLY A 1 82 ? -11.384 -0.386 15.193 1.00 83.94 82 GLY A N 1
ATOM 668 C CA . GLY A 1 82 ? -12.631 0.388 15.274 1.00 83.94 82 GLY A CA 1
ATOM 669 C C . GLY A 1 82 ? -12.722 1.640 14.387 1.00 83.94 82 GLY A C 1
ATOM 670 O O . GLY A 1 82 ? -13.831 2.128 14.190 1.00 83.94 82 GLY A O 1
ATOM 671 N N . PHE A 1 83 ? -11.629 2.115 13.769 1.00 85.75 83 PHE A N 1
ATOM 672 C CA . PHE A 1 83 ? -11.620 3.357 12.968 1.00 85.75 83 PHE A CA 1
ATOM 673 C C . PHE A 1 83 ? -12.648 3.379 11.818 1.00 85.75 83 PHE A C 1
ATOM 675 O O . PHE A 1 83 ? -13.220 4.421 11.514 1.00 85.75 83 PHE A O 1
ATOM 682 N N . TRP A 1 84 ? -12.906 2.225 11.191 1.00 88.88 84 TRP A N 1
ATOM 683 C CA . TRP A 1 84 ? -13.853 2.092 10.073 1.00 88.88 84 TRP A CA 1
ATOM 684 C C . TRP A 1 84 ? -15.270 1.674 10.491 1.00 88.88 84 TRP A C 1
ATOM 686 O O . TRP A 1 84 ? -16.073 1.311 9.630 1.00 88.88 84 TRP A O 1
ATOM 696 N N . ARG A 1 85 ? -15.609 1.692 11.787 1.00 85.31 85 ARG A N 1
ATOM 697 C CA . ARG A 1 85 ? -16.973 1.387 12.235 1.00 85.31 85 ARG A CA 1
ATOM 698 C C . ARG A 1 85 ? -17.907 2.515 11.788 1.00 85.31 85 ARG A C 1
ATOM 700 O O . ARG A 1 85 ? -17.854 3.624 12.308 1.00 85.31 85 ARG A O 1
ATOM 707 N N . VAL A 1 86 ? -18.760 2.226 10.810 1.00 86.31 86 VAL A N 1
ATOM 708 C CA . VAL A 1 86 ? -19.728 3.192 10.278 1.00 86.31 86 VAL A CA 1
ATOM 709 C C . VAL A 1 86 ? -20.956 3.213 11.195 1.00 86.31 86 VAL A C 1
ATOM 711 O O . VAL A 1 86 ? -21.741 2.270 11.191 1.00 86.31 86 VAL A O 1
ATOM 714 N N . GLY A 1 87 ? -21.106 4.263 12.008 1.00 88.50 87 GLY A N 1
ATOM 715 C CA . GLY A 1 87 ? -22.244 4.453 12.916 1.00 88.50 87 GLY A CA 1
ATOM 716 C C . GLY A 1 87 ? -21.930 5.390 14.083 1.00 88.50 87 GLY A C 1
ATOM 717 O O . GLY A 1 87 ? -20.786 5.801 14.266 1.00 88.50 87 GLY A O 1
ATOM 718 N N . PHE A 1 88 ? -22.948 5.722 14.880 1.00 89.25 88 PHE A N 1
ATOM 719 C CA . PHE A 1 88 ? -22.752 6.401 16.161 1.00 89.25 88 PHE A CA 1
ATOM 720 C C . PHE A 1 88 ? -22.604 5.332 17.247 1.00 89.25 88 PHE A C 1
ATOM 722 O O . PHE A 1 88 ? -23.588 4.643 17.526 1.00 89.25 88 PHE A O 1
ATOM 729 N N . PRO A 1 89 ? -21.403 5.139 17.821 1.00 88.81 89 PRO A N 1
ATOM 730 C CA . PRO A 1 89 ? -21.228 4.174 18.894 1.00 88.81 89 PRO A CA 1
ATOM 731 C C . PRO A 1 89 ? -22.021 4.620 20.121 1.00 88.81 89 PRO A C 1
ATOM 733 O O . PRO A 1 89 ? -22.185 5.815 20.389 1.00 88.81 89 PRO A O 1
ATOM 736 N N . THR A 1 90 ? -22.487 3.649 20.895 1.00 93.69 90 THR A N 1
ATOM 737 C CA . THR A 1 90 ? -22.969 3.921 22.250 1.00 93.69 90 THR A CA 1
ATOM 738 C C . THR A 1 90 ? -21.821 4.441 23.126 1.00 93.69 90 THR A C 1
ATOM 740 O O . THR A 1 90 ? -20.642 4.283 22.802 1.00 93.69 90 THR A O 1
ATOM 743 N N . SER A 1 91 ? -22.135 5.061 24.268 1.00 91.19 91 SER A N 1
ATOM 744 C CA . SER A 1 91 ? -21.103 5.569 25.186 1.00 91.19 91 SER A CA 1
ATOM 745 C C . SER A 1 91 ? -20.177 4.466 25.720 1.00 91.19 91 SER A C 1
ATOM 747 O O . SER A 1 91 ? -18.994 4.722 25.931 1.00 91.19 91 SER A O 1
ATOM 749 N N . GLN A 1 92 ? -20.697 3.247 25.894 1.00 92.31 92 GLN A N 1
ATOM 750 C CA . GLN A 1 92 ? -19.928 2.071 26.316 1.00 92.31 92 GLN A CA 1
ATOM 751 C C . GLN A 1 92 ? -18.950 1.631 25.220 1.00 92.31 92 GLN A C 1
ATOM 753 O O . GLN A 1 92 ? -17.749 1.552 25.461 1.00 92.31 92 GLN A O 1
ATOM 758 N N . GLU A 1 93 ? -19.437 1.463 23.987 1.00 90.19 93 GLU A N 1
ATOM 759 C CA . GLU A 1 93 ? -18.596 1.096 22.838 1.00 90.19 93 GLU A CA 1
ATOM 760 C C . GLU A 1 93 ? -17.520 2.149 22.531 1.00 90.19 93 GLU A C 1
ATOM 762 O O . GLU A 1 93 ? -16.427 1.816 22.065 1.00 90.19 93 GLU A O 1
ATOM 767 N N . LEU A 1 94 ? -17.812 3.431 22.784 1.00 89.00 94 LEU A N 1
ATOM 768 C CA . LEU A 1 94 ? -16.849 4.517 22.614 1.00 89.00 94 LEU A CA 1
ATOM 769 C C . LEU A 1 94 ? -15.685 4.390 23.608 1.00 89.00 94 LEU A C 1
ATOM 771 O O . LEU A 1 94 ? -14.528 4.548 23.216 1.00 89.00 94 LEU A O 1
ATOM 775 N N . ALA A 1 95 ? -15.979 4.087 24.877 1.00 90.50 95 ALA A N 1
ATOM 776 C CA . ALA A 1 95 ? -14.959 3.878 25.901 1.00 90.50 95 ALA A CA 1
ATOM 777 C C . ALA A 1 95 ? -14.054 2.688 25.547 1.00 90.50 95 ALA A C 1
ATOM 779 O O . ALA A 1 95 ? -12.832 2.837 25.526 1.00 90.50 95 ALA A O 1
ATOM 780 N N . GLU A 1 96 ? -14.646 1.558 25.153 1.00 91.81 96 GLU A N 1
ATOM 781 C CA . GLU A 1 96 ? -13.904 0.371 24.712 1.00 91.81 96 GLU A CA 1
ATOM 782 C C . GLU A 1 96 ? -13.006 0.667 23.503 1.00 91.81 96 GLU A C 1
ATOM 784 O O . GLU A 1 96 ? -11.836 0.285 23.475 1.00 91.81 96 GLU A O 1
ATOM 789 N N . THR A 1 97 ? -13.527 1.391 22.508 1.00 89.44 97 THR A N 1
ATOM 790 C CA . THR A 1 97 ? -12.760 1.760 21.306 1.00 89.44 97 THR A CA 1
ATOM 791 C C . THR A 1 97 ? -11.569 2.653 21.661 1.00 89.44 97 THR A C 1
ATOM 793 O O . THR A 1 97 ? -10.470 2.460 21.136 1.00 89.44 97 THR A O 1
ATOM 796 N N . ASN A 1 98 ? -11.751 3.603 22.583 1.00 88.38 98 ASN A N 1
ATOM 797 C CA . ASN A 1 98 ? -10.667 4.464 23.056 1.00 88.38 98 ASN A CA 1
ATOM 798 C C . ASN A 1 98 ? -9.584 3.655 23.784 1.00 88.38 98 ASN A C 1
ATOM 800 O O . ASN A 1 98 ? -8.396 3.847 23.521 1.00 88.38 98 ASN A O 1
ATOM 804 N N . GLU A 1 99 ? -9.972 2.721 24.654 1.00 91.94 99 GLU A N 1
ATOM 805 C CA . GLU A 1 99 ? -9.033 1.835 25.350 1.00 91.94 99 GLU A CA 1
ATOM 806 C C . GLU A 1 99 ? -8.246 0.954 24.374 1.00 91.94 99 GLU A C 1
ATOM 808 O O . GLU A 1 99 ? -7.019 0.872 24.471 1.00 91.94 99 GLU A O 1
ATOM 813 N N . GLN A 1 100 ? -8.922 0.356 23.389 1.00 89.75 100 GLN A N 1
ATOM 814 C CA . GLN A 1 100 ? -8.281 -0.439 22.339 1.00 89.75 100 GLN A CA 1
ATOM 815 C C . GLN A 1 100 ? -7.308 0.399 21.503 1.00 89.75 100 GLN A C 1
ATOM 817 O O . GLN A 1 100 ? -6.210 -0.066 21.193 1.00 89.75 100 GLN A O 1
ATOM 822 N N . SER A 1 101 ? -7.665 1.645 21.174 1.00 86.94 101 SER A N 1
ATOM 823 C CA . SER A 1 101 ? -6.774 2.560 20.454 1.00 86.94 101 SER A CA 1
ATOM 824 C C . SER A 1 101 ? -5.519 2.885 21.272 1.00 86.94 101 SER A C 1
ATOM 826 O O . SER A 1 101 ? -4.416 2.840 20.732 1.00 86.94 101 SER A O 1
ATOM 828 N N . LEU A 1 102 ? -5.654 3.134 22.581 1.00 88.50 102 LEU A N 1
ATOM 829 C CA . LEU A 1 102 ? -4.515 3.386 23.474 1.00 88.50 102 LEU A CA 1
ATOM 830 C C . LEU A 1 102 ? -3.610 2.157 23.623 1.00 88.50 102 LEU A C 1
ATOM 832 O O . LEU A 1 102 ? -2.387 2.288 23.655 1.00 88.50 102 LEU A O 1
ATOM 836 N N . GLN A 1 103 ? -4.189 0.960 23.732 1.00 90.38 103 GLN A N 1
ATOM 837 C CA . GLN A 1 103 ? -3.422 -0.287 23.778 1.00 90.38 103 GLN A CA 1
ATOM 838 C C . GLN A 1 103 ? -2.665 -0.518 22.467 1.00 90.38 103 GLN A C 1
ATOM 840 O O . GLN A 1 103 ? -1.475 -0.829 22.492 1.00 90.38 103 GLN A O 1
ATOM 845 N N . TYR A 1 104 ? -3.329 -0.295 21.331 1.00 87.12 104 TYR A N 1
ATOM 846 C CA . TYR A 1 104 ? -2.720 -0.383 20.009 1.00 87.12 104 TYR A CA 1
ATOM 847 C C . TYR A 1 104 ? -1.550 0.600 19.852 1.00 87.12 104 TYR A C 1
ATOM 849 O O . TYR A 1 104 ? -0.473 0.199 19.417 1.00 87.12 104 TYR A O 1
ATOM 857 N N . GLU A 1 105 ? -1.715 1.858 20.273 1.00 85.69 105 GLU A N 1
ATOM 858 C CA . GLU A 1 105 ? -0.646 2.866 20.254 1.00 85.69 105 GLU A CA 1
ATOM 859 C C . GLU A 1 105 ? 0.538 2.501 21.150 1.00 85.69 105 GLU A C 1
ATOM 861 O O . GLU A 1 105 ? 1.677 2.724 20.756 1.00 85.69 105 GLU A O 1
ATOM 866 N N . LYS A 1 106 ? 0.291 1.907 22.324 1.00 88.44 106 LYS A N 1
ATOM 867 C CA . LYS A 1 106 ? 1.356 1.416 23.215 1.00 88.44 106 LYS A CA 1
ATOM 868 C C . LYS A 1 106 ? 2.108 0.217 22.641 1.00 88.44 106 LYS A C 1
ATOM 870 O O . LYS A 1 106 ? 3.277 0.034 22.958 1.00 88.44 106 LYS A O 1
ATOM 875 N N . SER A 1 107 ? 1.433 -0.618 21.850 1.00 84.12 107 SER A N 1
ATOM 876 C CA . SER A 1 107 ? 2.026 -1.810 21.229 1.00 84.12 107 SER A CA 1
ATOM 877 C C . SER A 1 107 ? 2.840 -1.521 19.962 1.00 84.12 107 SER A C 1
ATOM 879 O O . SER A 1 107 ? 3.477 -2.426 19.426 1.00 84.12 107 SER A O 1
ATOM 881 N N . ARG A 1 108 ? 2.778 -0.285 19.462 1.00 72.56 108 ARG A N 1
ATOM 882 C CA . ARG A 1 108 ? 3.321 0.148 18.177 1.00 72.56 108 ARG A CA 1
ATOM 883 C C . ARG A 1 108 ? 4.667 0.853 18.326 1.00 72.56 108 ARG A C 1
ATOM 885 O O . ARG A 1 108 ? 5.482 0.708 17.386 1.00 72.56 108 ARG A O 1
#